Protein AF-A0A0F7N0R0-F1 (afdb_monomer_lite)

Foldseek 3Di:
DEADEDDPPPCVCVDPVNQWYKYWDWDADPVRWIWIKMFIHQQFQKKFKDDQDTDIDGGGIDIGTGDPPGDIKMKTFGHVTDIYIYDD

Structure (mmCIF, N/CA/C/O backbone):
data_AF-A0A0F7N0R0-F1
#
_entry.id   AF-A0A0F7N0R0-F1
#
loop_
_atom_site.group_PDB
_atom_site.id
_atom_site.type_symbol
_atom_site.label_atom_id
_atom_site.label_alt_id
_atom_site.label_comp_id
_atom_site.label_asym_id
_atom_site.label_entity_id
_atom_site.label_seq_id
_atom_site.pdbx_PDB_ins_code
_atom_site.Cartn_x
_atom_site.Cartn_y
_atom_site.Cartn_z
_atom_site.occupancy
_atom_site.B_iso_or_equiv
_atom_site.auth_seq_id
_atom_site.auth_comp_id
_atom_site.auth_asym_id
_atom_site.auth_atom_id
_atom_site.pdbx_PDB_model_num
ATOM 1 N N . MET A 1 1 ? 16.375 1.588 -9.053 1.00 37.72 1 MET A N 1
ATOM 2 C CA . MET A 1 1 ? 15.587 2.729 -9.564 1.00 37.72 1 MET A CA 1
ATOM 3 C C . MET A 1 1 ? 14.296 2.746 -8.766 1.00 37.72 1 MET A C 1
ATOM 5 O O . MET A 1 1 ? 13.595 1.748 -8.794 1.00 37.72 1 MET A O 1
ATOM 9 N N . VAL A 1 2 ? 14.065 3.782 -7.962 1.00 38.97 2 VAL A N 1
ATOM 10 C CA . VAL A 1 2 ? 12.837 3.952 -7.163 1.00 38.97 2 VAL A CA 1
ATOM 11 C C . VAL A 1 2 ? 11.915 4.852 -7.976 1.00 38.97 2 VAL A C 1
ATOM 13 O O . VAL A 1 2 ? 12.329 5.960 -8.315 1.00 38.97 2 VAL A O 1
ATOM 16 N N . ALA A 1 3 ? 10.735 4.364 -8.360 1.00 43.09 3 ALA A N 1
ATOM 17 C CA . ALA A 1 3 ? 9.753 5.188 -9.064 1.00 43.09 3 ALA A CA 1
ATOM 18 C C . ALA A 1 3 ? 8.874 5.980 -8.081 1.00 43.09 3 ALA A C 1
ATOM 20 O O . ALA A 1 3 ? 8.836 5.686 -6.885 1.00 43.09 3 ALA A O 1
ATOM 21 N N . ALA A 1 4 ? 8.268 7.043 -8.610 1.00 47.56 4 ALA A N 1
ATOM 22 C CA . ALA A 1 4 ? 7.683 8.153 -7.872 1.00 47.56 4 ALA A CA 1
ATOM 23 C C . ALA A 1 4 ? 6.572 7.741 -6.893 1.00 47.56 4 ALA A C 1
ATOM 25 O O . ALA A 1 4 ? 5.788 6.827 -7.141 1.00 47.56 4 ALA A O 1
ATOM 26 N N . GLN A 1 5 ? 6.514 8.478 -5.787 1.00 50.44 5 GLN A N 1
ATOM 27 C CA . GLN A 1 5 ? 5.532 8.343 -4.719 1.00 50.44 5 GLN A CA 1
ATOM 28 C C . GLN A 1 5 ? 4.487 9.443 -4.916 1.00 50.44 5 GLN A C 1
ATOM 30 O O . GLN A 1 5 ? 4.870 10.606 -5.017 1.00 50.44 5 GLN A O 1
ATOM 35 N N . SER A 1 6 ? 3.197 9.104 -4.943 1.00 44.25 6 SER A N 1
ATOM 36 C CA . SER A 1 6 ? 2.128 10.106 -4.948 1.00 44.25 6 SER A CA 1
ATOM 37 C C . SER A 1 6 ? 1.455 10.132 -3.581 1.00 44.25 6 SER A C 1
ATOM 39 O O . SER A 1 6 ? 0.678 9.244 -3.240 1.00 44.25 6 SER A O 1
ATOM 41 N N . SER A 1 7 ? 1.800 11.141 -2.779 1.00 47.91 7 SER A N 1
ATOM 42 C CA . SER A 1 7 ? 0.859 11.673 -1.788 1.00 47.91 7 SER A CA 1
ATOM 43 C C . SER A 1 7 ? -0.118 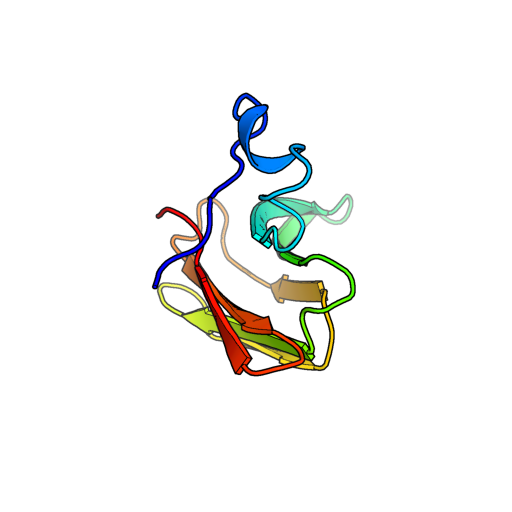12.559 -2.564 1.00 47.91 7 SER A C 1
ATOM 45 O O . SER A 1 7 ? 0.287 13.075 -3.601 1.00 47.91 7 SER A O 1
ATOM 47 N N . GLY A 1 8 ? -1.366 12.750 -2.129 1.00 47.06 8 GLY A N 1
ATOM 48 C CA . GLY A 1 8 ? -2.452 13.381 -2.918 1.00 47.06 8 GLY A CA 1
ATOM 49 C C . GLY A 1 8 ? -2.192 14.774 -3.538 1.00 47.06 8 GLY A C 1
ATOM 50 O O . GLY A 1 8 ? -3.062 15.307 -4.218 1.00 47.06 8 GLY A O 1
ATOM 51 N N . GLU A 1 9 ? -1.009 15.349 -3.332 1.00 44.16 9 GLU A N 1
ATOM 52 C CA . GLU A 1 9 ? -0.510 16.622 -3.854 1.00 44.16 9 GLU A CA 1
ATOM 53 C C . GLU A 1 9 ? 0.551 16.458 -4.976 1.00 44.16 9 GLU A C 1
ATOM 55 O O . GLU A 1 9 ? 0.849 17.418 -5.689 1.00 44.16 9 GLU A O 1
ATOM 60 N N . ASP A 1 10 ? 1.116 15.260 -5.192 1.00 47.53 10 ASP A N 1
ATOM 61 C CA . ASP A 1 10 ? 2.170 15.027 -6.191 1.00 47.53 10 ASP A CA 1
ATOM 62 C C . ASP A 1 10 ? 1.577 14.752 -7.580 1.00 47.53 10 ASP A C 1
ATOM 64 O O . ASP A 1 10 ? 1.245 13.626 -7.960 1.00 47.53 10 ASP A O 1
ATOM 68 N N . SER A 1 11 ? 1.441 15.830 -8.351 1.00 49.53 11 SER A N 1
ATOM 69 C CA . SER A 1 11 ? 0.931 15.803 -9.728 1.00 49.53 11 SER A CA 1
ATOM 70 C C . SER A 1 11 ? 1.958 15.278 -10.746 1.00 49.53 11 SER A C 1
ATOM 72 O O . SER A 1 11 ? 1.600 14.994 -11.891 1.00 49.53 11 SER A O 1
ATOM 74 N N . ALA A 1 12 ? 3.236 15.140 -10.361 1.00 45.81 12 ALA A N 1
ATOM 75 C CA . ALA A 1 12 ? 4.309 14.656 -11.235 1.00 45.81 12 ALA A CA 1
ATOM 76 C C . ALA A 1 12 ? 4.169 13.154 -11.549 1.00 45.81 12 ALA A C 1
ATOM 78 O O . ALA A 1 12 ? 4.504 12.719 -12.661 1.00 45.81 12 ALA A O 1
ATOM 79 N N . ALA A 1 13 ? 3.583 12.390 -10.620 1.00 52.25 13 ALA A N 1
ATOM 8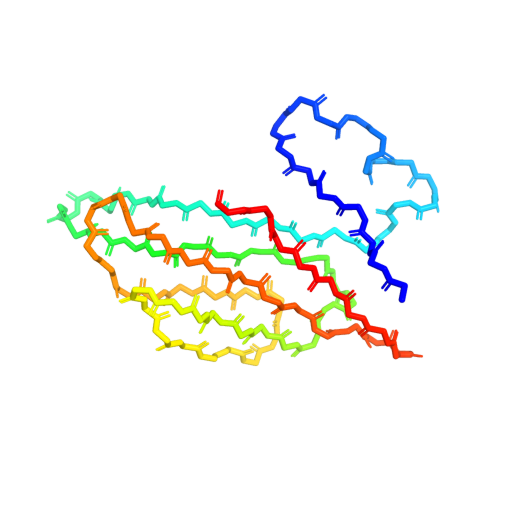0 C CA . ALA A 1 13 ? 3.188 10.999 -10.818 1.00 52.25 13 ALA A CA 1
ATOM 81 C C . ALA A 1 13 ? 2.147 10.802 -11.942 1.00 52.25 13 ALA A C 1
ATOM 83 O O . ALA A 1 13 ? 2.139 9.758 -12.578 1.00 52.25 13 ALA A O 1
ATOM 84 N N . CYS A 1 14 ? 1.326 11.806 -12.276 1.00 50.38 14 CYS A N 1
ATOM 85 C CA . CYS A 1 14 ? 0.336 11.722 -13.364 1.00 50.38 14 CYS A CA 1
ATOM 86 C C . CYS A 1 14 ? 0.906 12.057 -14.761 1.00 50.38 14 CYS A C 1
ATOM 88 O O . CYS A 1 14 ? 0.154 12.208 -15.726 1.00 50.38 14 CYS A O 1
ATOM 90 N N . SER A 1 15 ? 2.227 12.216 -14.895 1.00 52.09 15 SER A N 1
ATOM 91 C CA . SER A 1 15 ? 2.870 12.498 -16.184 1.00 52.09 15 SER A CA 1
ATOM 92 C C . SER A 1 15 ? 3.053 11.233 -17.033 1.00 52.09 15 SER A C 1
ATOM 94 O O . SER A 1 15 ? 3.037 10.112 -16.532 1.00 52.09 15 SER A O 1
ATOM 96 N N . ARG A 1 16 ? 3.324 11.398 -18.336 1.00 53.72 16 ARG A N 1
ATOM 97 C CA . ARG A 1 16 ? 3.596 10.276 -19.262 1.00 53.72 16 ARG A CA 1
ATOM 98 C C . ARG A 1 16 ? 4.776 9.378 -18.848 1.00 53.72 16 ARG A C 1
ATOM 100 O O . ARG A 1 16 ? 4.923 8.293 -19.391 1.00 53.72 16 ARG A O 1
ATOM 107 N N . PHE A 1 17 ? 5.632 9.852 -17.940 1.00 53.06 17 PHE A N 1
ATOM 108 C CA . PHE A 1 17 ? 6.774 9.113 -17.397 1.00 53.06 17 PHE A CA 1
ATOM 109 C C . PHE A 1 17 ? 6.468 8.475 -16.026 1.00 53.06 17 PHE A C 1
ATOM 111 O O . PHE A 1 17 ? 7.252 7.662 -15.548 1.00 53.06 17 PHE A O 1
ATOM 118 N N . GLY A 1 18 ? 5.329 8.812 -15.409 1.00 55.78 18 GLY A N 1
ATOM 119 C CA . GLY A 1 18 ? 4.839 8.304 -14.124 1.00 55.78 18 GLY A CA 1
ATOM 120 C C . GLY A 1 18 ? 3.772 7.213 -14.262 1.00 55.78 18 GLY A C 1
ATOM 121 O O . GLY A 1 18 ? 2.866 7.124 -13.452 1.00 55.78 18 GLY A O 1
ATOM 122 N N . GLN A 1 19 ? 3.839 6.368 -15.293 1.00 67.31 19 GLN A N 1
ATOM 123 C CA . GLN A 1 19 ? 2.822 5.327 -15.524 1.00 67.31 19 GLN A CA 1
ATOM 124 C C . GLN A 1 19 ? 2.770 4.233 -14.436 1.00 67.31 19 GLN A C 1
ATOM 126 O O . GLN A 1 19 ? 1.794 3.489 -14.358 1.00 67.31 19 GLN A O 1
ATOM 131 N N . HIS A 1 20 ? 3.818 4.129 -13.614 1.00 79.56 20 HIS A N 1
ATOM 132 C CA . HIS A 1 20 ? 3.934 3.164 -12.527 1.00 79.56 20 HIS A CA 1
ATOM 133 C C . HIS A 1 20 ? 3.857 3.901 -11.190 1.00 79.56 20 HIS A C 1
ATOM 135 O O . HIS A 1 20 ? 4.854 4.443 -10.711 1.00 79.56 20 HIS A O 1
ATOM 141 N N . VAL A 1 21 ? 2.660 3.930 -10.610 1.00 83.19 21 VAL A N 1
ATOM 142 C CA . VAL A 1 21 ? 2.359 4.579 -9.332 1.00 83.19 21 VAL A CA 1
ATOM 143 C C . VAL A 1 21 ? 1.987 3.516 -8.310 1.00 83.19 21 VAL A C 1
ATOM 145 O O . VAL A 1 21 ? 1.359 2.509 -8.641 1.00 83.19 21 VAL A O 1
ATOM 148 N N . LEU A 1 22 ? 2.382 3.752 -7.064 1.00 88.56 22 LEU A N 1
ATOM 149 C CA . LEU A 1 22 ? 1.976 2.979 -5.901 1.00 88.56 22 LEU A CA 1
ATOM 150 C C . LEU A 1 22 ? 1.624 3.953 -4.779 1.00 88.56 22 LEU A C 1
ATOM 152 O O . LEU A 1 22 ? 2.398 4.864 -4.484 1.00 88.56 22 LEU A O 1
ATOM 156 N N . ALA A 1 23 ? 0.475 3.738 -4.152 1.00 89.75 23 ALA A N 1
ATOM 157 C CA . ALA A 1 23 ? 0.037 4.477 -2.978 1.00 89.75 23 ALA A CA 1
ATOM 158 C C . ALA A 1 23 ? -0.408 3.506 -1.881 1.00 89.75 23 ALA A C 1
ATOM 160 O O . ALA A 1 23 ? -0.898 2.412 -2.169 1.00 89.75 23 ALA A O 1
ATOM 161 N N . ALA A 1 24 ? -0.254 3.927 -0.628 1.00 90.69 24 ALA A N 1
ATOM 162 C CA . ALA A 1 24 ? -0.785 3.232 0.535 1.00 90.69 24 ALA A CA 1
ATOM 163 C C . ALA A 1 24 ? -1.376 4.238 1.522 1.00 90.69 24 ALA A C 1
ATOM 165 O O . ALA A 1 24 ? -0.918 5.377 1.601 1.00 90.69 24 ALA A O 1
ATOM 166 N N . THR A 1 25 ? -2.398 3.811 2.254 1.00 90.81 25 THR A N 1
ATOM 167 C CA . THR A 1 25 ? -3.070 4.605 3.283 1.00 90.81 25 THR A CA 1
ATOM 168 C C . THR A 1 25 ? -3.593 3.693 4.381 1.00 90.81 25 THR A C 1
ATOM 170 O O . THR A 1 25 ? -3.986 2.551 4.126 1.00 90.81 25 THR A O 1
ATOM 173 N N . ASP A 1 26 ? -3.658 4.208 5.600 1.00 91.81 26 ASP A N 1
ATOM 174 C CA . ASP A 1 26 ? -4.498 3.639 6.639 1.00 91.81 26 ASP A CA 1
ATOM 175 C C . ASP A 1 26 ? -5.955 4.070 6.422 1.00 91.81 26 ASP A C 1
ATOM 177 O O . ASP A 1 26 ? -6.259 5.211 6.069 1.00 91.81 26 ASP A O 1
ATOM 181 N N . TRP A 1 27 ? -6.882 3.132 6.583 1.00 91.75 27 TRP A N 1
ATOM 182 C CA . TRP A 1 27 ? -8.304 3.378 6.383 1.00 91.75 27 TRP A CA 1
ATOM 183 C C . TRP A 1 27 ? -9.141 2.658 7.431 1.00 91.75 27 TRP A C 1
ATOM 185 O O . TRP A 1 27 ? -8.850 1.527 7.822 1.00 91.75 27 TRP A O 1
ATOM 195 N N . ARG A 1 28 ? -10.220 3.310 7.868 1.00 94.38 28 ARG A N 1
ATOM 196 C CA . ARG A 1 28 ? -11.177 2.746 8.817 1.00 94.38 28 ARG A CA 1
ATOM 197 C C . ARG A 1 28 ? -12.453 2.329 8.102 1.00 94.38 28 ARG A C 1
ATOM 199 O O . ARG A 1 28 ? -13.150 3.167 7.530 1.00 94.38 28 ARG A O 1
ATOM 206 N N . ALA A 1 29 ? -12.794 1.052 8.208 1.00 91.88 29 ALA A N 1
ATOM 207 C CA . ALA A 1 29 ? -14.048 0.522 7.708 1.00 91.88 29 ALA A CA 1
ATOM 208 C C . ALA A 1 29 ? -15.249 1.039 8.517 1.00 91.88 29 ALA A C 1
ATOM 210 O O . ALA A 1 29 ? -15.109 1.324 9.710 1.00 91.88 29 ALA A O 1
ATOM 211 N N . PRO A 1 30 ? -16.461 1.076 7.927 1.00 93.25 30 PRO A N 1
ATOM 212 C CA . PRO A 1 30 ? -17.688 1.414 8.654 1.00 93.25 30 PRO A CA 1
ATOM 213 C C . PRO A 1 30 ? -17.933 0.528 9.883 1.00 93.25 30 PRO A C 1
ATOM 215 O O . PRO A 1 30 ? -18.482 0.990 10.877 1.00 93.25 30 PRO A O 1
ATOM 218 N N . SER A 1 31 ? -17.466 -0.724 9.841 1.00 93.56 31 SER A N 1
ATOM 219 C CA . SER A 1 31 ? -17.512 -1.670 10.965 1.00 93.56 31 SER A CA 1
ATOM 220 C C . SER A 1 31 ? -16.630 -1.262 12.154 1.00 93.56 31 SER A C 1
ATOM 222 O O . SER A 1 31 ? -16.722 -1.859 13.220 1.00 93.56 31 SER A O 1
ATOM 224 N N . GLY A 1 32 ? -15.763 -0.260 11.988 1.00 94.38 32 GLY A N 1
ATOM 225 C CA . GLY A 1 32 ? -14.838 0.234 13.006 1.00 94.38 32 GLY A CA 1
ATOM 226 C C . GLY A 1 32 ? -13.427 -0.347 12.916 1.00 94.38 32 GLY A C 1
ATOM 227 O O . GLY A 1 32 ? -12.527 0.218 13.539 1.00 94.38 32 GLY A O 1
ATOM 228 N N . ASP A 1 33 ? -13.242 -1.405 12.125 1.00 95.00 33 ASP A N 1
ATOM 229 C CA . ASP A 1 33 ? -11.962 -2.063 11.858 1.00 95.00 33 ASP A CA 1
ATOM 230 C C . ASP A 1 33 ? -11.018 -1.178 11.036 1.00 95.00 33 ASP A C 1
ATOM 232 O O . ASP A 1 33 ? -11.451 -0.474 10.122 1.00 95.00 33 ASP A O 1
ATOM 236 N N . TRP A 1 34 ? -9.722 -1.253 11.327 1.00 94.81 34 TRP A N 1
ATOM 237 C CA . TRP A 1 34 ? -8.678 -0.542 10.593 1.00 94.81 34 TRP A CA 1
ATOM 238 C C . TRP A 1 34 ? -7.956 -1.468 9.618 1.00 94.81 34 TRP A C 1
ATOM 240 O O . TRP A 1 34 ? -7.754 -2.654 9.888 1.00 94.81 34 TRP A O 1
ATOM 250 N N . TYR A 1 35 ? -7.566 -0.899 8.483 1.00 95.25 35 TYR A N 1
ATOM 251 C CA . TYR A 1 35 ? -6.875 -1.592 7.410 1.00 95.25 35 TYR A CA 1
ATOM 252 C C . TYR A 1 35 ? -5.730 -0.747 6.875 1.00 95.25 35 TYR A C 1
ATOM 254 O O . TYR A 1 35 ? -5.851 0.472 6.753 1.00 95.25 35 TYR A O 1
ATOM 262 N N . LEU A 1 36 ? -4.653 -1.420 6.489 1.00 94.94 36 LEU A N 1
ATOM 263 C CA . LEU A 1 36 ? -3.720 -0.894 5.510 1.00 94.94 36 LEU A CA 1
ATOM 264 C C . LEU A 1 36 ? -4.284 -1.203 4.123 1.00 94.94 36 LEU A C 1
ATOM 266 O O . LEU A 1 36 ? -4.475 -2.371 3.777 1.00 94.94 36 LEU A O 1
ATOM 270 N N . LEU A 1 37 ? -4.535 -0.163 3.336 1.00 95.06 37 LEU A N 1
ATOM 271 C CA . LEU A 1 37 ? -4.909 -0.284 1.933 1.00 95.06 37 LEU A CA 1
ATOM 272 C C . LEU A 1 37 ? -3.745 0.170 1.064 1.00 95.06 37 LEU A C 1
ATOM 274 O O . LEU A 1 37 ? -3.162 1.223 1.312 1.00 95.06 37 LEU A O 1
ATOM 278 N N . ALA A 1 38 ? -3.440 -0.590 0.018 1.00 94.31 38 ALA A N 1
ATOM 279 C CA . ALA A 1 38 ? -2.499 -0.171 -1.007 1.00 94.31 38 ALA A CA 1
ATOM 280 C C . ALA A 1 38 ? -3.028 -0.466 -2.406 1.00 94.31 38 ALA A C 1
ATOM 282 O O . ALA A 1 38 ? -3.701 -1.474 -2.634 1.00 94.31 38 ALA A O 1
ATOM 283 N N . ALA A 1 39 ? -2.707 0.428 -3.336 1.00 92.25 39 ALA A N 1
ATOM 284 C CA . ALA A 1 39 ? -3.093 0.321 -4.731 1.00 92.25 39 ALA A CA 1
ATOM 285 C C . ALA A 1 39 ? -1.941 0.753 -5.641 1.00 92.25 39 ALA A C 1
ATOM 287 O O . ALA A 1 39 ? -1.349 1.822 -5.469 1.00 92.25 39 ALA A O 1
ATOM 288 N N . GLY A 1 40 ? -1.641 -0.097 -6.614 1.00 90.12 40 GLY A N 1
ATOM 289 C CA . GLY A 1 40 ? -0.690 0.139 -7.684 1.00 90.12 40 GLY A CA 1
ATOM 290 C C . GLY A 1 40 ? -1.377 0.338 -9.034 1.00 90.12 40 GLY A C 1
ATOM 291 O O . GLY A 1 40 ? -2.543 -0.006 -9.229 1.00 90.12 40 GLY A O 1
ATOM 292 N N . SER A 1 41 ? -0.641 0.881 -10.000 1.00 88.25 41 SER A N 1
ATOM 293 C CA . SER A 1 41 ? -1.060 0.897 -11.406 1.00 88.25 41 SER A CA 1
ATOM 294 C C . SER A 1 41 ? -1.256 -0.526 -11.952 1.00 88.25 41 SER A C 1
ATOM 296 O O . SER A 1 41 ? -0.734 -1.487 -11.399 1.00 88.25 41 SER A O 1
ATOM 298 N N . ARG A 1 42 ? -1.965 -0.667 -13.081 1.00 87.69 42 ARG A N 1
ATOM 299 C CA . ARG A 1 42 ? -2.298 -1.971 -13.705 1.00 87.69 42 ARG A CA 1
ATOM 300 C C . ARG A 1 42 ? -1.112 -2.903 -13.971 1.00 87.69 42 ARG A C 1
ATOM 302 O O . ARG A 1 42 ? -1.304 -4.105 -14.075 1.00 87.69 42 ARG A O 1
ATOM 309 N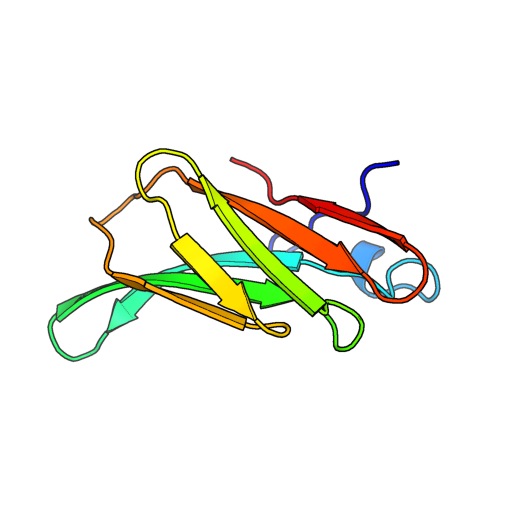 N . ASP A 1 43 ? 0.080 -2.336 -14.104 1.00 88.75 43 ASP A N 1
ATOM 310 C CA . ASP A 1 43 ? 1.303 -3.082 -14.376 1.00 88.75 43 ASP A CA 1
ATOM 311 C C . ASP A 1 43 ? 1.919 -3.661 -13.091 1.00 88.75 43 ASP A C 1
ATOM 313 O O . ASP A 1 43 ? 2.880 -4.417 -13.161 1.00 88.75 43 ASP A O 1
ATOM 317 N N . VAL A 1 44 ? 1.402 -3.315 -11.907 1.00 90.50 44 VAL A N 1
ATOM 318 C CA . V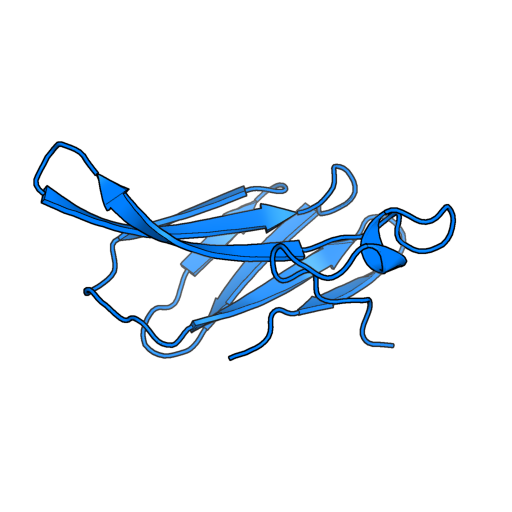AL A 1 44 ? 1.841 -3.893 -10.634 1.00 90.50 44 VAL A CA 1
ATOM 319 C C . VAL A 1 44 ? 1.271 -5.302 -10.492 1.00 90.50 44 VAL A C 1
ATOM 321 O O . VAL A 1 44 ? 0.057 -5.501 -10.497 1.00 90.50 44 VAL A O 1
ATOM 324 N N . ARG A 1 45 ? 2.164 -6.283 -10.363 1.00 93.75 45 ARG A N 1
ATOM 325 C CA . ARG A 1 45 ? 1.820 -7.711 -10.303 1.00 93.75 45 ARG A CA 1
ATOM 326 C C . ARG A 1 45 ? 1.707 -8.257 -8.900 1.00 93.75 45 ARG A C 1
ATOM 328 O O . ARG A 1 45 ? 1.033 -9.260 -8.699 1.00 93.75 45 ARG A O 1
ATOM 335 N N . ASP A 1 46 ? 2.402 -7.642 -7.962 1.00 92.50 46 ASP A N 1
ATOM 336 C CA . ASP A 1 46 ? 2.362 -8.047 -6.573 1.00 92.50 46 ASP A CA 1
ATOM 337 C C . ASP A 1 46 ? 2.726 -6.881 -5.673 1.00 92.50 46 ASP A C 1
ATOM 339 O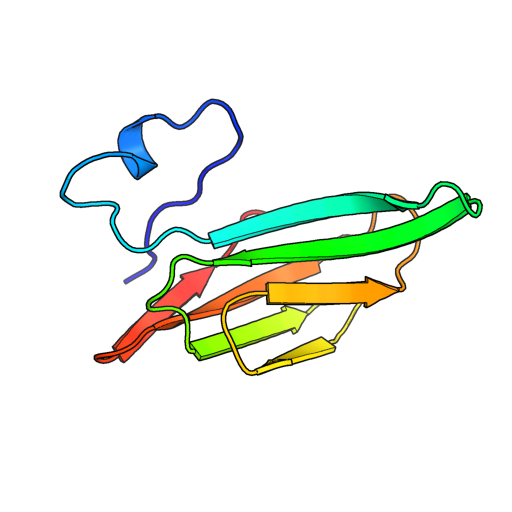 O . ASP A 1 46 ? 3.449 -5.958 -6.070 1.00 92.50 46 ASP A O 1
ATOM 343 N N . LEU A 1 47 ? 2.194 -6.964 -4.461 1.00 95.19 47 LEU A N 1
ATOM 344 C CA . LEU A 1 47 ? 2.408 -6.022 -3.386 1.00 95.19 47 LEU A CA 1
ATOM 345 C C . LEU A 1 47 ? 2.909 -6.756 -2.149 1.00 95.19 47 LEU A C 1
ATOM 347 O O . LEU A 1 47 ? 2.433 -7.840 -1.809 1.00 95.19 47 LEU A O 1
ATOM 351 N N . GLU A 1 48 ? 3.827 -6.112 -1.445 1.00 96.25 48 GLU A N 1
ATOM 352 C CA . GLU A 1 48 ? 4.349 -6.556 -0.163 1.00 96.25 48 GLU A CA 1
ATOM 353 C C . GLU A 1 48 ? 4.329 -5.385 0.819 1.00 96.25 48 GLU A C 1
ATOM 355 O O . GLU A 1 48 ? 4.934 -4.341 0.575 1.00 96.25 48 GLU A O 1
ATOM 360 N N . ALA A 1 49 ? 3.634 -5.564 1.937 1.00 94.62 49 ALA A N 1
ATOM 361 C CA . ALA A 1 49 ? 3.670 -4.674 3.083 1.00 94.62 49 ALA A CA 1
ATOM 362 C C . ALA A 1 49 ? 4.628 -5.239 4.136 1.00 94.62 49 ALA A C 1
ATOM 364 O O . ALA A 1 49 ? 4.572 -6.425 4.458 1.00 94.62 49 ALA A O 1
ATOM 365 N N . THR A 1 50 ? 5.486 -4.382 4.687 1.00 94.31 50 THR A N 1
ATOM 366 C CA . THR A 1 50 ? 6.413 -4.717 5.778 1.00 94.31 50 THR A CA 1
ATOM 367 C C . THR A 1 50 ? 6.435 -3.610 6.830 1.00 94.31 50 THR A C 1
ATOM 369 O O . THR A 1 50 ? 6.196 -2.442 6.518 1.00 94.31 50 THR A O 1
ATOM 372 N N . GLY A 1 51 ? 6.763 -3.953 8.078 1.00 92.12 51 GLY A N 1
ATOM 373 C CA . GLY A 1 51 ? 6.799 -3.017 9.205 1.00 92.12 51 GLY A CA 1
ATOM 374 C C . GLY A 1 51 ? 5.905 -3.496 10.342 1.00 92.12 51 GLY A C 1
ATOM 375 O O . GLY A 1 51 ? 5.977 -4.662 10.725 1.00 92.12 51 GLY A O 1
ATOM 376 N N . ASP A 1 52 ? 5.056 -2.605 10.857 1.00 92.31 52 ASP A N 1
ATOM 377 C CA . ASP A 1 52 ? 4.097 -2.923 11.928 1.00 92.31 52 ASP A CA 1
ATOM 378 C C . ASP A 1 52 ? 3.036 -3.954 11.484 1.00 92.31 52 ASP A C 1
ATOM 380 O O . ASP A 1 52 ? 2.417 -4.618 12.313 1.00 92.31 52 ASP A O 1
ATOM 384 N N . VAL A 1 53 ? 2.843 -4.109 10.170 1.00 92.25 53 VAL A N 1
ATOM 385 C CA . VAL A 1 53 ? 2.048 -5.171 9.548 1.00 92.25 53 VAL A CA 1
ATOM 386 C C . VAL A 1 53 ? 2.850 -5.799 8.413 1.00 92.25 53 VAL A C 1
ATOM 388 O O . VAL A 1 53 ? 3.594 -5.112 7.710 1.00 92.25 53 VAL A O 1
ATOM 391 N N . THR A 1 54 ? 2.719 -7.115 8.254 1.00 94.62 54 THR A N 1
ATOM 392 C CA . THR A 1 54 ? 3.325 -7.857 7.146 1.00 94.62 54 THR A CA 1
ATOM 393 C C . THR A 1 54 ? 2.239 -8.585 6.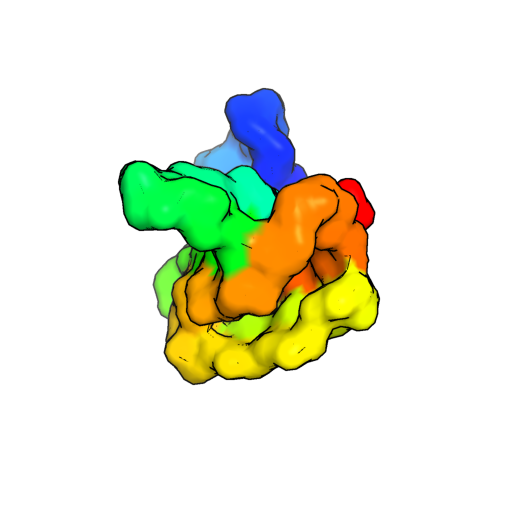381 1.00 94.62 54 THR A C 1
ATOM 395 O O . THR A 1 54 ? 1.509 -9.380 6.968 1.00 94.62 54 THR A O 1
ATOM 398 N N . ALA A 1 55 ? 2.142 -8.309 5.085 1.00 95.81 55 ALA A N 1
ATOM 399 C CA . ALA A 1 55 ? 1.178 -8.946 4.200 1.00 95.81 55 ALA A CA 1
ATOM 400 C C . ALA A 1 55 ? 1.670 -8.931 2.761 1.00 95.81 55 ALA A C 1
ATOM 402 O O . ALA A 1 55 ? 2.438 -8.058 2.358 1.00 95.81 55 ALA A O 1
ATOM 403 N N . THR A 1 56 ? 1.184 -9.883 1.980 1.00 96.19 56 THR A N 1
ATOM 404 C CA . THR A 1 56 ? 1.437 -9.965 0.547 1.00 96.19 56 THR A CA 1
ATOM 405 C C . THR A 1 56 ? 0.117 -10.098 -0.191 1.00 96.19 56 THR A C 1
ATOM 407 O O . THR A 1 56 ? -0.840 -10.684 0.315 1.00 96.19 56 THR A O 1
ATOM 410 N N . ALA A 1 57 ? 0.060 -9.537 -1.393 1.00 95.69 57 ALA A N 1
ATOM 411 C CA . ALA A 1 57 ? -1.084 -9.683 -2.275 1.00 95.69 57 ALA A CA 1
ATOM 412 C C . ALA A 1 57 ? -0.613 -9.887 -3.712 1.00 95.69 57 ALA A C 1
ATOM 414 O O . ALA A 1 57 ? 0.301 -9.208 -4.186 1.00 95.69 57 ALA A O 1
ATOM 415 N N . GLU A 1 58 ? -1.260 -10.819 -4.403 1.00 94.25 58 GLU A N 1
ATOM 416 C CA . GLU A 1 58 ? -1.131 -10.964 -5.847 1.00 94.25 58 GLU A CA 1
ATOM 417 C C . GLU A 1 58 ? -2.024 -9.924 -6.537 1.00 94.25 58 GLU A C 1
ATOM 419 O O . GLU A 1 58 ? -3.190 -9.742 -6.183 1.00 94.25 58 GLU A O 1
ATOM 424 N N . GLY A 1 59 ? -1.474 -9.243 -7.537 1.00 91.69 59 GLY A N 1
ATOM 425 C CA . GLY A 1 59 ? -2.126 -8.159 -8.260 1.00 91.69 59 GLY A CA 1
ATOM 426 C C . GLY A 1 59 ? -1.861 -6.762 -7.680 1.00 91.69 59 GLY A C 1
ATOM 427 O O . GLY A 1 59 ? -1.007 -6.576 -6.812 1.00 91.69 59 GLY A O 1
ATOM 428 N N . PRO A 1 60 ? -2.582 -5.744 -8.182 1.00 93.12 60 PRO A N 1
ATOM 429 C CA . PRO A 1 60 ? -2.273 -4.342 -7.918 1.00 93.12 60 PRO A CA 1
ATOM 430 C C . PRO A 1 60 ? -2.918 -3.791 -6.639 1.00 93.12 60 PRO A C 1
ATOM 432 O O . PRO A 1 60 ? -2.864 -2.584 -6.420 1.00 93.12 60 PRO A O 1
ATOM 435 N N . THR A 1 61 ? -3.563 -4.611 -5.805 1.00 95.25 61 THR A N 1
ATOM 436 C CA . THR A 1 61 ? -4.290 -4.137 -4.614 1.00 95.25 61 THR A CA 1
ATOM 437 C C . THR A 1 61 ? -4.030 -5.013 -3.400 1.00 95.25 61 THR A C 1
ATOM 439 O O . THR A 1 61 ? -4.065 -6.235 -3.510 1.00 95.25 61 THR A O 1
ATOM 442 N N . LEU A 1 62 ? -3.839 -4.389 -2.239 1.00 95.69 62 LEU A N 1
ATOM 443 C CA . LEU A 1 62 ? -3.653 -5.052 -0.949 1.00 95.69 62 LEU A CA 1
ATOM 444 C C . LEU A 1 62 ? -4.590 -4.420 0.081 1.00 95.69 62 LEU A C 1
ATOM 446 O O . LEU A 1 62 ? -4.708 -3.196 0.150 1.00 95.69 62 LEU A O 1
ATOM 450 N N . ALA A 1 63 ? -5.240 -5.262 0.879 1.00 96.12 63 ALA A N 1
ATOM 451 C CA . ALA A 1 63 ? -6.065 -4.848 2.004 1.00 96.12 63 ALA A CA 1
ATOM 452 C C . ALA A 1 63 ? -5.789 -5.782 3.182 1.00 96.12 63 ALA A C 1
ATOM 454 O O . ALA A 1 63 ? -6.247 -6.922 3.186 1.00 96.12 63 ALA A O 1
ATOM 455 N N . GLU A 1 64 ? -5.039 -5.299 4.167 1.00 96.12 64 GLU A N 1
ATOM 456 C CA . GLU A 1 64 ? -4.663 -6.077 5.349 1.00 96.12 64 GLU A CA 1
ATOM 457 C C . GLU A 1 64 ? -5.209 -5.418 6.613 1.00 96.12 64 GLU A C 1
ATOM 459 O O . GLU A 1 64 ? -5.186 -4.190 6.731 1.00 96.12 64 GLU A O 1
ATOM 464 N N . ARG A 1 65 ? -5.692 -6.213 7.574 1.00 94.88 65 ARG A N 1
ATOM 465 C CA . ARG A 1 65 ? -6.146 -5.674 8.862 1.00 94.88 65 ARG A CA 1
ATOM 466 C C . ARG A 1 65 ? -4.948 -5.135 9.635 1.00 94.88 65 ARG A C 1
ATOM 468 O O . ARG A 1 65 ? -3.930 -5.801 9.778 1.00 94.88 65 ARG A O 1
ATOM 475 N N . ALA A 1 66 ? -5.087 -3.934 10.181 1.00 93.38 66 ALA A N 1
ATOM 476 C CA . ALA A 1 66 ? -4.011 -3.270 10.903 1.00 93.38 66 ALA A CA 1
ATOM 477 C C . ALA A 1 66 ? -4.541 -2.499 12.114 1.00 93.38 66 ALA A C 1
ATOM 479 O O . ALA A 1 66 ? -5.741 -2.274 12.259 1.00 93.38 66 ALA A O 1
ATOM 480 N N . ALA A 1 67 ? -3.636 -2.083 12.996 1.00 90.62 67 ALA A N 1
ATOM 481 C CA . ALA A 1 67 ? -3.963 -1.097 14.017 1.00 90.62 67 ALA A CA 1
ATOM 482 C C . ALA A 1 67 ? -4.110 0.303 13.391 1.00 90.62 67 ALA A C 1
ATOM 484 O O . ALA A 1 67 ? -3.600 0.576 12.305 1.00 90.62 67 ALA A O 1
ATOM 485 N N . ASN A 1 68 ? -4.787 1.212 14.094 1.00 90.50 68 ASN A N 1
ATOM 486 C CA . ASN A 1 68 ? -4.802 2.622 13.711 1.00 90.50 68 ASN A CA 1
ATOM 487 C C . ASN A 1 68 ? -3.378 3.211 13.743 1.00 90.50 68 ASN A C 1
ATOM 489 O O . ASN A 1 68 ? -2.637 2.952 14.692 1.00 90.50 68 ASN A O 1
ATOM 493 N N . GLY A 1 69 ? -3.016 4.010 12.733 1.00 86.69 69 GLY A N 1
ATOM 494 C CA . GLY A 1 69 ? -1.697 4.643 12.653 1.00 86.69 69 GLY A CA 1
ATOM 495 C C . GLY A 1 69 ? -0.548 3.663 12.394 1.00 86.69 69 GLY A C 1
ATOM 496 O O . GLY A 1 69 ? 0.567 3.885 12.870 1.00 86.69 69 GLY A O 1
ATOM 497 N N . VAL A 1 70 ? -0.822 2.562 11.685 1.00 87.56 70 VAL A N 1
ATOM 498 C CA . VAL A 1 70 ? 0.181 1.555 11.321 1.00 87.56 70 VAL A CA 1
ATOM 499 C C . VAL A 1 70 ? 1.310 2.178 10.498 1.00 87.56 70 VAL A C 1
ATOM 501 O O . VAL A 1 70 ? 1.059 2.891 9.528 1.00 87.56 70 VAL A O 1
ATOM 504 N N . ARG A 1 71 ? 2.566 1.892 10.857 1.00 88.38 71 ARG A N 1
ATOM 505 C CA . ARG A 1 71 ? 3.721 2.270 10.036 1.00 88.38 71 ARG A CA 1
ATOM 506 C C . ARG A 1 71 ? 4.137 1.078 9.201 1.00 88.38 71 ARG A C 1
ATOM 508 O O . ARG A 1 71 ? 4.766 0.138 9.692 1.00 88.38 71 ARG A O 1
ATOM 515 N N . ALA A 1 72 ? 3.776 1.130 7.928 1.00 90.38 72 ALA A N 1
ATOM 516 C CA . ALA A 1 72 ? 4.061 0.074 6.979 1.00 90.38 72 ALA A CA 1
ATOM 517 C C . ALA A 1 72 ? 4.664 0.656 5.709 1.00 90.38 72 ALA A C 1
ATOM 519 O O . ALA A 1 72 ? 4.162 1.624 5.142 1.00 90.38 72 ALA A O 1
ATOM 520 N N . ARG A 1 73 ? 5.733 0.024 5.239 1.00 91.44 73 ARG A N 1
ATOM 521 C CA . ARG A 1 73 ? 6.268 0.273 3.911 1.00 91.44 73 ARG A CA 1
ATOM 522 C C . ARG A 1 73 ? 5.634 -0.716 2.952 1.00 91.44 73 ARG A C 1
ATOM 524 O O . ARG A 1 73 ? 5.758 -1.922 3.160 1.00 91.44 73 ARG A O 1
ATOM 531 N N . VAL A 1 74 ? 5.025 -0.207 1.888 1.00 93.50 74 VAL A N 1
ATOM 532 C CA . VAL A 1 74 ? 4.498 -1.046 0.813 1.00 93.50 74 VAL A CA 1
ATOM 533 C C . VAL A 1 74 ? 5.433 -0.977 -0.383 1.00 93.50 74 VAL A C 1
ATOM 535 O O . VAL A 1 74 ? 5.824 0.105 -0.816 1.00 93.50 74 VAL A O 1
ATOM 538 N N . THR A 1 75 ? 5.794 -2.140 -0.907 1.00 93.50 75 THR A N 1
ATOM 539 C CA . THR A 1 75 ? 6.583 -2.315 -2.126 1.00 93.50 75 THR A CA 1
ATOM 540 C C . THR A 1 75 ? 5.713 -3.005 -3.168 1.00 93.50 75 THR A C 1
ATOM 542 O O . THR A 1 75 ? 4.914 -3.867 -2.821 1.00 93.50 75 THR A O 1
ATOM 545 N N . GLY A 1 76 ? 5.859 -2.638 -4.439 1.00 92.12 76 GLY A N 1
ATOM 546 C CA . GLY A 1 76 ? 5.169 -3.301 -5.543 1.00 92.12 76 GLY A CA 1
ATOM 547 C C . GLY A 1 76 ? 6.121 -3.663 -6.670 1.00 92.12 76 GLY A C 1
ATOM 548 O O . GLY A 1 76 ? 6.975 -2.851 -7.030 1.00 92.12 76 GLY A O 1
ATOM 549 N N . ARG A 1 77 ? 5.993 -4.861 -7.243 1.00 91.12 77 ARG A N 1
ATOM 550 C CA . ARG A 1 77 ? 6.759 -5.264 -8.437 1.00 91.12 77 ARG A CA 1
ATOM 551 C C . ARG A 1 77 ? 5.946 -5.026 -9.703 1.00 91.12 77 ARG A C 1
ATOM 553 O O . ARG A 1 77 ? 4.737 -5.239 -9.722 1.00 91.12 77 ARG A O 1
ATOM 560 N N . VAL A 1 78 ? 6.625 -4.604 -10.767 1.00 89.19 78 VAL A N 1
ATOM 561 C CA . VAL A 1 78 ? 5.994 -4.182 -12.027 1.00 89.19 78 VAL A CA 1
ATOM 562 C C . VAL A 1 78 ? 6.280 -5.178 -13.161 1.00 89.19 78 VAL A C 1
ATOM 564 O O . VAL A 1 78 ? 7.360 -5.770 -13.240 1.00 89.19 78 VAL A O 1
ATOM 567 N N . GLU A 1 79 ? 5.305 -5.365 -14.052 1.00 82.88 79 GLU A N 1
ATOM 568 C CA . GLU A 1 79 ? 5.442 -5.968 -15.381 1.00 82.88 79 GLU A CA 1
ATOM 569 C C . GLU A 1 79 ? 6.676 -5.412 -16.112 1.00 82.88 79 GLU A C 1
ATOM 571 O O . GLU A 1 79 ? 6.899 -4.207 -16.156 1.00 82.88 79 GLU A O 1
ATOM 576 N N . GLY A 1 80 ? 7.496 -6.283 -16.702 1.00 74.69 80 GLY A N 1
ATOM 577 C CA . GLY A 1 80 ? 8.731 -5.859 -17.379 1.00 74.69 80 GLY A CA 1
ATOM 578 C C . GLY A 1 80 ? 9.917 -5.585 -16.444 1.00 74.69 80 GLY A C 1
ATOM 579 O O . GLY A 1 80 ? 11.021 -5.342 -16.929 1.00 74.69 80 GLY A O 1
ATOM 580 N N . GLY A 1 81 ? 9.726 -5.718 -15.128 1.00 74.94 81 GLY A N 1
ATOM 581 C CA . GLY A 1 81 ? 10.769 -5.586 -14.114 1.00 74.94 81 GLY A CA 1
ATOM 582 C C . GLY A 1 81 ? 10.791 -4.213 -13.438 1.00 74.94 81 GLY A C 1
ATOM 583 O O . GLY A 1 81 ? 10.222 -3.239 -13.917 1.00 74.94 81 GLY A O 1
ATOM 584 N N . GLY A 1 82 ? 11.469 -4.138 -12.290 1.00 82.12 82 GLY A N 1
ATOM 585 C CA . GLY A 1 82 ? 11.506 -2.944 -11.441 1.00 82.12 82 GLY A CA 1
ATOM 586 C C . GLY A 1 82 ? 10.558 -3.020 -10.241 1.00 82.12 82 GLY A C 1
ATOM 587 O O . GLY A 1 82 ? 9.759 -3.948 -10.105 1.00 82.12 82 GLY A O 1
ATOM 588 N N . SER A 1 83 ? 10.697 -2.051 -9.335 1.00 83.88 83 SER A N 1
ATOM 589 C CA . SER A 1 83 ? 9.967 -2.005 -8.066 1.00 83.88 83 SER A CA 1
ATOM 590 C C . SER A 1 83 ? 9.578 -0.577 -7.679 1.00 83.88 83 SER A C 1
ATOM 592 O O . SER A 1 83 ? 10.382 0.350 -7.807 1.00 83.88 83 SER A O 1
ATOM 594 N N . LEU A 1 84 ? 8.369 -0.431 -7.149 1.00 86.31 84 LEU A N 1
ATOM 595 C CA . LEU A 1 84 ? 7.810 0.775 -6.539 1.00 86.31 84 LEU A CA 1
ATOM 596 C C . LEU A 1 84 ? 7.848 0.638 -5.020 1.00 86.31 84 LEU A C 1
ATOM 598 O O . LEU A 1 84 ? 7.763 -0.477 -4.515 1.00 86.31 84 LEU A O 1
ATOM 602 N N . ALA A 1 85 ? 7.940 1.747 -4.289 1.00 86.19 85 ALA A N 1
ATOM 603 C CA . ALA A 1 85 ? 7.817 1.730 -2.834 1.00 86.19 85 ALA A CA 1
ATOM 604 C C . ALA A 1 85 ? 7.136 3.001 -2.325 1.00 86.19 85 ALA A C 1
ATOM 606 O O . ALA A 1 85 ? 7.354 4.070 -2.890 1.00 86.19 85 ALA A O 1
ATOM 607 N N . THR A 1 86 ? 6.355 2.883 -1.254 1.00 83.94 86 THR A N 1
ATOM 608 C CA . THR A 1 86 ? 5.724 4.024 -0.583 1.00 83.94 86 THR A CA 1
ATOM 609 C C . THR A 1 86 ? 6.657 4.693 0.422 1.00 83.94 86 THR A C 1
ATOM 611 O O . THR A 1 86 ? 7.607 4.082 0.933 1.00 83.94 86 THR A O 1
ATOM 614 N N . GLY A 1 87 ? 6.348 5.960 0.709 1.00 67.50 87 GLY A N 1
ATOM 615 C CA . GLY A 1 87 ? 6.964 6.727 1.785 1.00 67.50 87 GLY A CA 1
ATOM 616 C C . GLY A 1 87 ? 6.414 6.246 3.120 1.00 67.50 87 GLY A C 1
ATOM 617 O O . GLY A 1 87 ? 5.319 5.691 3.158 1.00 67.50 87 GLY A O 1
ATOM 618 N N . ARG A 1 88 ? 7.219 6.400 4.173 1.00 55.41 88 ARG A N 1
ATOM 619 C CA . ARG A 1 88 ? 6.923 5.928 5.532 1.00 55.41 88 ARG A CA 1
ATOM 620 C C . ARG A 1 88 ? 5.542 6.351 6.026 1.00 55.41 88 ARG A C 1
ATOM 622 O O . ARG A 1 88 ? 5.226 7.548 5.865 1.00 55.41 88 ARG A O 1
#

Secondary structure (DSSP, 8-state):
-EEPB--TT-GGGGSTT----EEEEEEE-TTS-EEEEEEE-TTEEEEEEEESS-EEEESSEEEEE--TT--EEEEEEETTS-EEE---

pLDDT: mean 81.23, std 18.29, range [37.72, 96.25]

Radius of gyration: 12.75 Å; chains: 1; bounding box: 33×28×33 Å

Sequence (88 aa):
MVAAQSSGEDSAACSRFGQHVLAATDWRAPSGDWYLLAAGSRDVRDLEATGDVTATAEGPTLAERAANGVRARVTGRVEGGGSLATGR